Protein AF-A0A3R6QAI3-F1 (afdb_monomer_lite)

Radius of gyration: 14.17 Å; chains: 1; bounding box: 40×35×31 Å

Secondary structure (DSSP, 8-state):
------------GGGT--HHHHHHHHH---EEETTTTEEE--TT------------TTS-GGGGSHHHHHH--

Sequence (73 aa):
MPCPHNEITIVQRSQRQSAVAAAAYQSGEKLFCEYDQQVKHYPEKRGIVHNEILLPPNAPQEYADRNTLWNAA

Structure (mmCIF, N/CA/C/O backbone):
data_AF-A0A3R6QAI3-F1
#
_entry.id   AF-A0A3R6QAI3-F1
#
loop_
_atom_site.group_PDB
_atom_site.id
_atom_site.type_symbol
_atom_site.label_atom_id
_atom_site.label_alt_id
_atom_site.label_comp_id
_atom_site.label_asym_id
_atom_site.label_entity_id
_atom_site.label_seq_id
_atom_site.pdbx_PDB_ins_code
_atom_site.Cartn_x
_atom_site.Cartn_y
_atom_site.Cartn_z
_atom_site.occupancy
_atom_site.B_iso_or_equiv
_atom_site.auth_seq_id
_atom_site.auth_comp_id
_atom_site.auth_asym_id
_atom_site.auth_atom_id
_atom_site.pdbx_PDB_model_num
ATOM 1 N N . MET A 1 1 ? 21.804 -21.411 -12.379 1.00 76.12 1 MET A N 1
ATOM 2 C CA . MET A 1 1 ? 20.613 -22.112 -11.850 1.00 76.12 1 MET A CA 1
ATOM 3 C C . MET A 1 1 ? 19.624 -21.056 -11.384 1.00 76.12 1 MET A C 1
ATOM 5 O O . MET A 1 1 ? 20.080 -20.127 -10.727 1.00 76.12 1 MET A O 1
ATOM 9 N N . PRO A 1 2 ? 18.336 -21.120 -11.756 1.00 85.50 2 PRO A N 1
ATOM 10 C CA . PRO A 1 2 ? 17.334 -20.221 -11.193 1.00 85.50 2 PRO A CA 1
ATOM 11 C C . PRO A 1 2 ? 17.129 -20.550 -9.708 1.00 85.50 2 PRO A C 1
ATOM 13 O O . PRO A 1 2 ? 16.933 -21.711 -9.354 1.00 85.50 2 PRO A O 1
ATOM 16 N N . CYS A 1 3 ? 17.200 -19.531 -8.853 1.00 87.88 3 CYS A N 1
ATOM 17 C CA . CYS A 1 3 ? 16.964 -19.647 -7.416 1.00 87.88 3 CYS A CA 1
ATOM 18 C C . CYS A 1 3 ? 15.581 -19.055 -7.107 1.00 87.88 3 CYS A C 1
ATOM 20 O O . CYS A 1 3 ? 15.446 -17.830 -7.142 1.00 87.88 3 CYS A O 1
ATOM 22 N N . PRO A 1 4 ? 14.543 -19.873 -6.858 1.00 90.25 4 PRO A N 1
ATOM 23 C CA . PRO A 1 4 ? 13.233 -19.354 -6.485 1.00 90.25 4 PRO A CA 1
ATOM 24 C C . PRO A 1 4 ? 13.313 -18.657 -5.121 1.00 90.25 4 PRO A C 1
ATOM 26 O O . PRO A 1 4 ? 13.943 -19.163 -4.193 1.00 90.25 4 PRO A O 1
ATOM 29 N N . HIS A 1 5 ? 12.671 -17.496 -5.005 1.00 91.06 5 HIS A N 1
ATOM 30 C CA . HIS A 1 5 ? 12.631 -16.697 -3.785 1.00 91.06 5 HIS A CA 1
ATOM 31 C C . HIS A 1 5 ? 11.193 -16.254 -3.506 1.00 91.06 5 HIS A C 1
ATOM 33 O O . HIS A 1 5 ? 10.496 -15.800 -4.413 1.00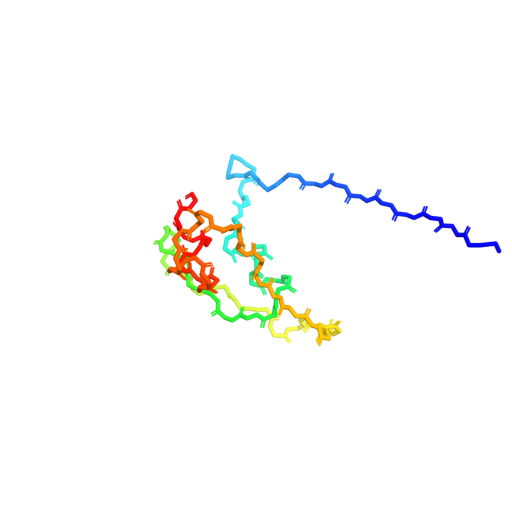 91.06 5 HIS A O 1
ATOM 39 N N . ASN A 1 6 ? 10.758 -16.416 -2.259 1.00 94.56 6 ASN A N 1
ATOM 40 C CA . ASN A 1 6 ? 9.457 -15.987 -1.765 1.00 94.56 6 ASN A CA 1
ATOM 41 C C . ASN A 1 6 ? 9.630 -15.527 -0.313 1.00 94.56 6 ASN A C 1
ATOM 43 O O . ASN A 1 6 ? 10.169 -16.274 0.504 1.00 94.56 6 ASN A O 1
ATOM 47 N N . GLU A 1 7 ? 9.177 -14.316 -0.011 1.00 94.38 7 GLU A N 1
ATOM 48 C CA . GLU A 1 7 ? 9.199 -13.728 1.325 1.00 94.38 7 GLU A CA 1
ATOM 49 C C . GLU A 1 7 ? 7.806 -13.184 1.649 1.00 94.38 7 GLU A C 1
ATOM 51 O O . GLU A 1 7 ? 7.173 -12.525 0.823 1.00 94.38 7 GLU A O 1
ATOM 56 N N . ILE A 1 8 ? 7.328 -13.472 2.861 1.00 94.56 8 ILE A N 1
ATOM 57 C CA . ILE A 1 8 ? 6.022 -13.033 3.350 1.00 94.56 8 ILE A CA 1
ATOM 58 C C . ILE A 1 8 ? 6.236 -12.324 4.681 1.00 94.56 8 ILE A C 1
ATOM 60 O O . ILE A 1 8 ? 6.754 -12.915 5.629 1.00 94.56 8 ILE A O 1
ATOM 64 N N . THR A 1 9 ? 5.769 -11.081 4.760 1.00 94.44 9 THR A N 1
ATOM 65 C CA . THR A 1 9 ? 5.918 -10.229 5.943 1.00 94.44 9 THR A CA 1
ATOM 66 C C . THR A 1 9 ? 4.578 -9.594 6.290 1.00 94.44 9 THR A C 1
ATOM 68 O O . THR A 1 9 ? 3.819 -9.200 5.407 1.00 94.44 9 THR A O 1
ATOM 71 N N . ILE A 1 10 ? 4.273 -9.501 7.586 1.00 94.56 10 ILE A N 1
ATOM 72 C CA . ILE A 1 10 ? 3.012 -8.940 8.083 1.00 94.56 10 ILE A CA 1
ATOM 73 C C . ILE A 1 10 ? 3.225 -7.468 8.435 1.00 94.56 10 ILE A C 1
ATOM 75 O O . ILE A 1 10 ? 4.156 -7.139 9.166 1.00 94.56 10 ILE A O 1
ATOM 79 N N . VAL A 1 11 ? 2.336 -6.594 7.958 1.00 93.25 11 VAL A N 1
ATOM 80 C CA . VAL A 1 11 ? 2.294 -5.181 8.357 1.00 93.25 11 VAL A CA 1
ATOM 81 C C . VAL A 1 11 ? 1.474 -5.049 9.640 1.00 93.25 11 VAL A C 1
ATOM 83 O O . VAL A 1 11 ? 0.282 -5.348 9.647 1.00 93.25 11 VAL A O 1
ATOM 86 N N . GLN A 1 12 ? 2.101 -4.609 10.732 1.00 93.12 12 GLN A N 1
ATOM 87 C CA . GLN A 1 12 ? 1.475 -4.499 12.051 1.00 93.12 12 GLN A CA 1
ATOM 88 C C . GLN A 1 12 ? 1.688 -3.123 12.682 1.00 93.12 12 GLN A C 1
ATOM 90 O O . GLN A 1 12 ? 2.815 -2.666 12.896 1.00 93.12 12 GLN A O 1
ATOM 95 N N . ARG A 1 13 ? 0.583 -2.488 13.088 1.00 89.69 13 ARG A N 1
ATOM 96 C CA . ARG A 1 13 ? 0.606 -1.182 13.762 1.00 89.69 13 ARG A CA 1
ATOM 97 C C . ARG A 1 13 ? 1.376 -1.217 15.088 1.00 89.69 13 ARG A C 1
ATOM 99 O O . ARG A 1 13 ? 2.093 -0.269 15.399 1.00 89.69 13 ARG A O 1
ATOM 106 N N . SER A 1 14 ? 1.287 -2.318 15.840 1.00 92.94 14 SER A N 1
ATOM 107 C CA . SER A 1 14 ? 2.030 -2.528 17.096 1.00 92.94 14 SER A CA 1
ATOM 108 C C . SER A 1 14 ? 3.550 -2.436 16.918 1.00 92.94 14 SER A C 1
ATOM 110 O O . SER A 1 14 ? 4.253 -2.020 17.836 1.00 92.94 14 SER A O 1
ATOM 112 N N . GLN A 1 15 ? 4.052 -2.741 15.718 1.00 93.00 15 GLN A N 1
ATOM 113 C CA . GLN A 1 15 ? 5.461 -2.621 15.339 1.00 93.00 15 GLN A CA 1
ATOM 114 C C . GLN A 1 15 ? 5.788 -1.275 14.667 1.00 93.00 15 GLN A C 1
ATOM 116 O O . GLN A 1 15 ? 6.809 -1.144 13.998 1.00 93.00 15 GLN A O 1
ATOM 121 N N . ARG A 1 16 ? 4.928 -0.259 14.838 1.00 89.88 16 ARG A N 1
ATOM 122 C CA . ARG A 1 16 ? 5.038 1.078 14.222 1.00 89.88 16 ARG A CA 1
ATOM 123 C C . ARG A 1 16 ? 4.990 1.073 12.690 1.00 89.88 16 ARG A C 1
ATOM 125 O O . ARG A 1 16 ? 5.503 1.992 12.055 1.00 89.88 16 ARG A O 1
ATOM 132 N N . GLN A 1 17 ? 4.365 0.064 12.090 1.00 93.19 17 GLN A N 1
ATOM 133 C CA . GLN A 1 17 ? 4.148 0.012 10.646 1.00 93.19 17 GLN A CA 1
ATOM 134 C C . GLN A 1 17 ? 2.771 0.585 10.281 1.00 93.19 17 GLN A C 1
ATOM 136 O O . GLN A 1 17 ? 1.877 0.682 11.120 1.00 93.19 17 GLN A O 1
ATOM 141 N N . SER A 1 18 ? 2.593 0.972 9.018 1.00 92.62 18 SER A N 1
ATOM 142 C CA . SER A 1 18 ? 1.340 1.533 8.506 1.00 92.62 18 SER A CA 1
ATOM 143 C C . SER A 1 18 ? 0.987 0.896 7.167 1.00 92.62 18 SER A C 1
ATOM 145 O O . SER A 1 18 ? 1.825 0.860 6.264 1.00 92.62 18 SER A O 1
ATOM 147 N N . ALA A 1 19 ? -0.255 0.420 7.044 1.00 94.06 19 ALA A N 1
ATOM 148 C CA . ALA A 1 19 ? -0.781 -0.148 5.805 1.00 94.06 19 ALA A CA 1
ATOM 149 C C . ALA A 1 19 ? -0.760 0.887 4.670 1.00 94.06 19 ALA A C 1
ATOM 151 O O . ALA A 1 19 ? -0.247 0.602 3.593 1.00 94.06 19 ALA A O 1
ATOM 152 N N . VAL A 1 20 ? -1.186 2.125 4.949 1.00 95.06 20 VAL A N 1
ATOM 153 C CA . VAL A 1 20 ? -1.155 3.240 3.986 1.00 95.06 20 VAL A CA 1
ATOM 154 C C . VAL A 1 20 ? 0.273 3.540 3.518 1.00 95.06 20 VAL A C 1
ATOM 156 O O . VAL A 1 20 ? 0.508 3.756 2.332 1.00 95.06 20 VAL A O 1
ATOM 159 N N . ALA A 1 21 ? 1.251 3.523 4.430 1.00 94.00 21 ALA A N 1
ATOM 160 C CA . ALA A 1 21 ? 2.650 3.761 4.071 1.00 94.00 21 ALA A CA 1
ATOM 161 C C . ALA A 1 21 ? 3.227 2.629 3.207 1.00 94.00 21 ALA A C 1
ATOM 163 O O . ALA A 1 21 ? 3.898 2.898 2.212 1.00 94.00 21 ALA A O 1
ATOM 164 N N . ALA A 1 22 ? 2.940 1.373 3.562 1.00 94.00 22 ALA A N 1
ATOM 165 C CA . ALA A 1 22 ? 3.362 0.211 2.786 1.00 94.00 22 ALA A CA 1
ATOM 166 C C . ALA A 1 22 ? 2.736 0.220 1.383 1.00 94.00 22 ALA A C 1
ATOM 168 O O . ALA A 1 22 ? 3.447 0.038 0.395 1.00 94.00 22 ALA A O 1
ATOM 169 N N . ALA A 1 23 ? 1.437 0.515 1.291 1.00 94.56 23 ALA A N 1
ATOM 170 C CA . ALA A 1 23 ? 0.723 0.626 0.029 1.00 94.56 23 ALA A CA 1
ATOM 171 C C . ALA A 1 23 ? 1.298 1.734 -0.859 1.00 94.56 23 ALA A C 1
ATOM 173 O O . ALA A 1 23 ? 1.591 1.472 -2.020 1.00 94.56 23 ALA A O 1
ATOM 174 N N . ALA A 1 24 ? 1.541 2.930 -0.309 1.00 94.56 24 ALA A N 1
ATOM 175 C CA . ALA A 1 24 ? 2.158 4.039 -1.040 1.00 94.56 24 ALA A CA 1
ATOM 176 C C . ALA A 1 24 ? 3.559 3.678 -1.555 1.00 94.56 24 ALA A C 1
ATOM 178 O O . ALA A 1 24 ? 3.928 4.020 -2.675 1.00 94.56 24 ALA A O 1
ATOM 179 N N . TYR A 1 25 ? 4.348 2.956 -0.754 1.00 93.62 25 TYR A N 1
ATOM 180 C CA . TYR A 1 25 ? 5.682 2.511 -1.154 1.00 93.62 25 TYR A CA 1
ATOM 181 C C . TYR A 1 25 ? 5.646 1.442 -2.258 1.00 93.62 25 TYR A C 1
ATOM 183 O O . TYR A 1 25 ? 6.502 1.440 -3.141 1.00 93.62 25 TYR A O 1
ATOM 191 N N . GLN A 1 26 ? 4.677 0.525 -2.217 1.00 92.44 26 GLN A N 1
ATOM 192 C CA . GLN A 1 26 ? 4.527 -0.534 -3.219 1.00 92.44 26 GLN A CA 1
ATOM 193 C C . GLN A 1 26 ? 3.926 -0.018 -4.529 1.00 92.44 26 GLN A C 1
ATOM 195 O O . GLN A 1 26 ? 4.391 -0.403 -5.599 1.00 92.44 26 GLN A O 1
ATOM 200 N N . SER A 1 27 ? 2.917 0.854 -4.454 1.00 92.50 27 SER A N 1
ATOM 201 C CA . SER A 1 27 ? 2.247 1.411 -5.632 1.00 92.50 27 SER A CA 1
ATOM 202 C C . SER A 1 27 ? 2.979 2.614 -6.224 1.00 92.50 27 SER A C 1
ATOM 204 O O . SER A 1 27 ? 2.756 2.927 -7.389 1.00 92.50 27 SER A O 1
ATOM 206 N N . GLY A 1 28 ? 3.840 3.284 -5.450 1.00 91.88 28 GLY A N 1
ATOM 207 C CA . GLY A 1 28 ? 4.491 4.539 -5.840 1.00 91.88 28 GLY A CA 1
ATOM 208 C C . GLY A 1 28 ? 3.555 5.745 -5.821 1.00 91.88 28 GLY A C 1
ATOM 209 O O . GLY A 1 28 ? 3.920 6.814 -6.302 1.00 91.88 28 GLY A O 1
ATOM 210 N N . GLU A 1 29 ? 2.345 5.590 -5.288 1.00 91.56 29 GLU A N 1
ATOM 211 C CA . GLU A 1 29 ? 1.349 6.653 -5.258 1.00 91.56 29 GLU A CA 1
ATOM 212 C C . GLU A 1 29 ? 1.461 7.510 -3.999 1.00 91.56 29 GLU A C 1
ATOM 214 O O . GLU A 1 29 ? 2.010 7.121 -2.966 1.00 91.56 29 GLU A O 1
ATOM 219 N N . LYS A 1 30 ? 0.897 8.713 -4.089 1.00 94.25 30 LYS A N 1
ATOM 220 C CA . LYS A 1 30 ? 0.748 9.627 -2.964 1.00 94.25 30 LYS A CA 1
ATOM 221 C C . LYS A 1 30 ? -0.547 9.290 -2.224 1.00 94.25 30 LYS A C 1
ATOM 223 O O . LYS A 1 30 ? -1.621 9.630 -2.709 1.00 94.25 30 LYS A O 1
ATOM 228 N N . LEU A 1 31 ? -0.442 8.667 -1.052 1.00 95.31 31 LEU A N 1
ATOM 229 C CA . LEU A 1 31 ? -1.600 8.317 -0.219 1.00 95.31 31 LEU A CA 1
ATOM 230 C C . LEU A 1 31 ? -1.633 9.174 1.048 1.00 95.31 31 LEU A C 1
ATOM 232 O O . LEU A 1 31 ? -0.587 9.543 1.583 1.00 95.31 31 LEU A O 1
ATOM 236 N N . PHE A 1 32 ? -2.826 9.498 1.539 1.00 95.44 32 PHE A N 1
ATOM 237 C CA . PHE A 1 32 ? -2.995 10.253 2.778 1.00 95.44 32 PHE A CA 1
ATOM 238 C C . PHE A 1 32 ? -3.398 9.303 3.895 1.00 95.44 32 PHE A C 1
ATOM 240 O O . PHE A 1 32 ? -4.391 8.605 3.776 1.00 95.44 32 PHE A O 1
ATOM 247 N N . CYS A 1 33 ? -2.628 9.269 4.978 1.00 94.56 33 CYS A N 1
ATOM 248 C CA . CYS A 1 33 ? -2.975 8.486 6.153 1.00 94.56 33 CYS A CA 1
ATOM 249 C C . CYS A 1 33 ? -3.782 9.359 7.113 1.00 94.56 33 CYS A C 1
ATOM 251 O O . CYS A 1 33 ? -3.229 10.287 7.708 1.00 94.56 33 CYS A O 1
ATOM 253 N N . GLU A 1 34 ? -5.062 9.035 7.286 1.00 93.06 34 GLU A N 1
ATOM 254 C CA . GLU A 1 34 ? -5.980 9.780 8.154 1.00 93.06 34 GLU A CA 1
ATOM 255 C C . GLU A 1 34 ? -5.587 9.673 9.630 1.00 93.06 34 GLU A C 1
ATOM 257 O O . GLU A 1 34 ? -5.656 10.656 10.362 1.00 93.06 34 GLU A O 1
ATOM 262 N N . TYR A 1 35 ? -5.083 8.516 10.062 1.00 89.69 35 TYR A N 1
ATOM 263 C CA . TYR A 1 35 ? -4.629 8.326 11.440 1.00 89.69 35 TYR A CA 1
ATOM 264 C C . TYR A 1 35 ? -3.426 9.216 11.783 1.00 89.69 35 TYR A C 1
ATOM 266 O O . TYR A 1 35 ? -3.387 9.859 12.829 1.00 89.69 35 TYR A O 1
ATOM 274 N N . ASP A 1 36 ? -2.422 9.244 10.901 1.00 89.75 36 ASP A N 1
ATOM 275 C CA . ASP A 1 36 ? -1.201 10.029 11.116 1.00 89.75 36 ASP A CA 1
ATOM 276 C C . ASP A 1 36 ? -1.386 11.505 10.733 1.00 89.75 36 ASP A C 1
ATOM 278 O O . ASP A 1 36 ? -0.492 12.309 10.990 1.00 89.75 36 ASP A O 1
ATOM 282 N N . GLN A 1 37 ? -2.500 11.845 10.069 1.00 93.19 37 GLN A N 1
ATOM 283 C CA . GLN A 1 37 ? -2.737 13.136 9.413 1.00 93.19 37 GLN A CA 1
ATOM 284 C C . GLN A 1 37 ? -1.567 13.538 8.496 1.00 93.19 37 GLN A C 1
ATOM 286 O O . GLN A 1 37 ? -1.142 14.692 8.439 1.00 93.19 37 GLN A O 1
ATOM 291 N N . GLN A 1 38 ? -1.005 12.557 7.784 1.00 93.69 38 GLN A N 1
ATOM 292 C CA . GLN A 1 38 ? 0.201 12.729 6.977 1.00 93.69 38 GLN A CA 1
ATOM 293 C C . GLN A 1 38 ? 0.076 12.064 5.617 1.00 93.69 38 GLN A C 1
ATOM 295 O O . GLN A 1 38 ? -0.382 10.930 5.484 1.00 93.69 38 GLN A O 1
ATOM 300 N N . VAL A 1 3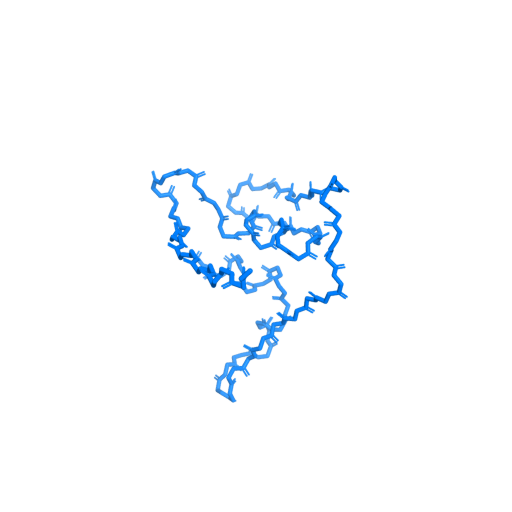9 ? 0.608 12.744 4.607 1.00 94.75 39 VAL A N 1
ATOM 301 C CA . VAL A 1 39 ? 0.790 12.174 3.276 1.00 94.75 39 VAL A CA 1
ATOM 302 C C . VAL A 1 39 ? 2.016 11.257 3.273 1.00 94.75 39 VAL A C 1
ATOM 304 O O . VAL A 1 39 ? 3.117 11.681 3.622 1.00 94.75 39 VAL A O 1
ATOM 307 N N . LYS A 1 40 ? 1.839 10.017 2.818 1.00 93.56 40 LYS A N 1
ATOM 308 C CA . LYS A 1 40 ? 2.913 9.066 2.527 1.00 93.56 40 LYS A CA 1
ATOM 309 C C . LYS A 1 40 ? 3.202 9.111 1.026 1.00 93.56 40 LYS A C 1
ATOM 311 O O . LYS A 1 40 ? 2.329 8.841 0.205 1.00 93.56 40 LYS A O 1
ATOM 316 N N . HIS A 1 41 ? 4.418 9.511 0.672 1.00 93.25 41 HIS A N 1
ATOM 317 C CA . HIS A 1 41 ? 4.856 9.629 -0.714 1.00 93.25 41 HIS A CA 1
ATOM 318 C C . HIS A 1 41 ? 6.349 9.331 -0.803 1.00 93.25 41 HIS A C 1
ATOM 320 O O . HIS A 1 41 ? 7.146 9.952 -0.100 1.00 93.25 41 HIS A O 1
ATOM 326 N N . TYR A 1 42 ? 6.713 8.387 -1.668 1.00 92.81 42 TYR A N 1
ATOM 327 C CA . TYR A 1 42 ? 8.076 7.871 -1.787 1.00 92.81 42 TYR A CA 1
ATOM 328 C C . TYR A 1 42 ? 8.577 8.024 -3.231 1.00 92.81 42 TYR A C 1
ATOM 330 O O . TYR A 1 42 ? 8.634 7.040 -3.967 1.00 92.81 42 TYR A O 1
ATOM 338 N N . PRO A 1 43 ? 8.955 9.245 -3.656 1.00 86.44 43 PRO A N 1
ATOM 339 C CA . PRO A 1 43 ? 9.332 9.529 -5.046 1.00 86.44 43 PRO A CA 1
ATOM 340 C C . PRO A 1 43 ? 10.631 8.837 -5.481 1.00 86.44 43 PRO A C 1
ATOM 342 O O . PRO A 1 43 ? 10.912 8.702 -6.668 1.00 86.44 43 PRO A O 1
ATOM 345 N N . GLU A 1 44 ? 11.445 8.398 -4.523 1.00 89.12 44 GLU A N 1
ATOM 346 C CA . GLU A 1 44 ? 12.691 7.677 -4.785 1.00 89.12 44 GLU A CA 1
ATOM 347 C C . GLU A 1 44 ? 12.447 6.236 -5.251 1.00 89.12 44 GLU A C 1
ATOM 349 O O . GLU A 1 44 ? 13.347 5.604 -5.809 1.00 89.12 44 GLU A O 1
ATOM 354 N N . LYS A 1 45 ? 11.233 5.706 -5.047 1.00 86.81 45 LYS A N 1
ATOM 355 C CA . LYS A 1 45 ? 10.879 4.363 -5.490 1.00 86.81 45 LYS A CA 1
ATOM 356 C C . LYS A 1 45 ? 10.781 4.335 -7.013 1.00 86.81 45 LYS A C 1
ATOM 358 O O . LYS A 1 45 ? 9.975 5.029 -7.623 1.00 86.81 45 LYS A O 1
ATOM 363 N N . ARG A 1 46 ? 11.607 3.492 -7.628 1.00 86.31 46 ARG A N 1
ATOM 364 C CA . ARG A 1 46 ? 11.635 3.253 -9.076 1.00 86.31 46 ARG A CA 1
ATOM 365 C C . ARG A 1 46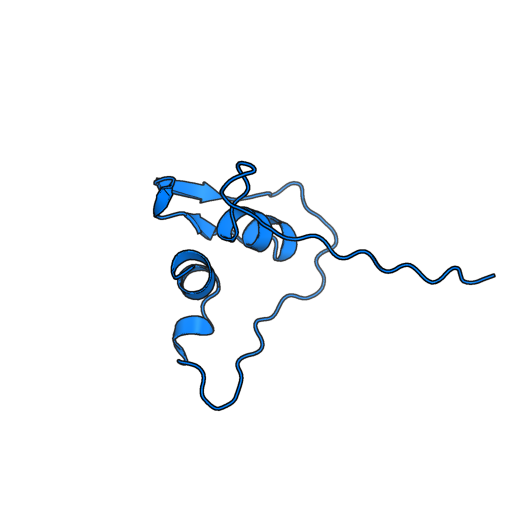 ? 11.307 1.795 -9.378 1.00 86.31 46 ARG A C 1
ATOM 367 O O . ARG A 1 46 ? 11.401 0.942 -8.497 1.00 86.31 46 ARG A O 1
ATOM 374 N N . GLY A 1 47 ? 10.966 1.516 -10.634 1.00 87.69 47 GLY A N 1
ATOM 375 C CA . GLY A 1 47 ? 10.744 0.150 -11.122 1.00 87.69 47 GLY A CA 1
ATOM 376 C C . GLY A 1 47 ? 9.335 -0.396 -10.887 1.00 87.69 47 GLY A C 1
ATOM 377 O O . GLY A 1 47 ? 9.134 -1.601 -10.990 1.00 87.69 47 GLY A O 1
ATOM 378 N N . ILE A 1 48 ? 8.364 0.466 -10.585 1.00 89.94 48 ILE A N 1
ATOM 379 C CA . ILE A 1 48 ? 6.950 0.087 -10.563 1.00 89.94 48 ILE A CA 1
ATOM 380 C C . ILE A 1 48 ? 6.446 0.151 -12.005 1.00 89.94 48 ILE A C 1
ATOM 382 O O . ILE A 1 48 ? 6.328 1.232 -12.574 1.00 89.94 48 ILE A O 1
ATOM 386 N N . VAL A 1 49 ? 6.226 -1.016 -12.609 1.00 93.00 49 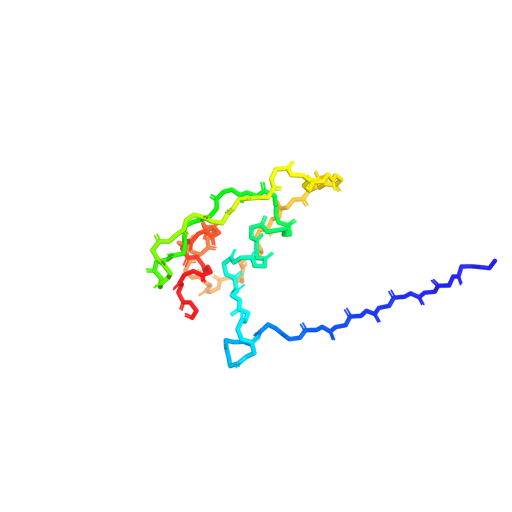VAL A N 1
ATOM 387 C CA . VAL A 1 49 ? 5.732 -1.137 -13.993 1.00 93.00 49 VAL A CA 1
ATOM 388 C C . VAL A 1 49 ? 4.207 -1.215 -14.025 1.00 93.00 49 VAL A C 1
ATOM 390 O O . VAL A 1 49 ? 3.585 -0.696 -14.945 1.00 93.00 49 VAL A O 1
ATOM 393 N N . HIS A 1 50 ? 3.614 -1.851 -13.015 1.00 91.50 50 HIS A N 1
ATOM 394 C CA . HIS A 1 50 ? 2.175 -2.050 -12.891 1.00 91.50 50 HIS A CA 1
ATOM 395 C C . HIS A 1 50 ? 1.768 -2.023 -11.422 1.00 91.50 50 HIS A C 1
ATOM 397 O O . HIS A 1 50 ? 2.497 -2.530 -10.565 1.00 91.50 50 HIS A O 1
ATOM 403 N N . ASN A 1 51 ? 0.603 -1.453 -11.142 1.00 92.62 51 ASN A N 1
ATOM 404 C CA . ASN A 1 51 ? -0.048 -1.513 -9.845 1.00 92.62 51 ASN A CA 1
ATOM 405 C C . ASN 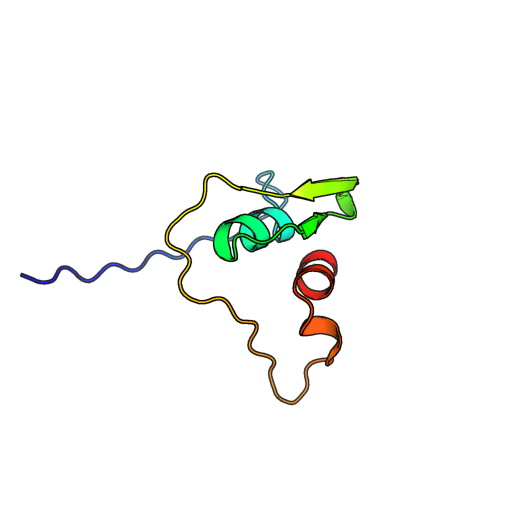A 1 51 ? -1.566 -1.654 -10.065 1.00 92.62 51 ASN A C 1
ATOM 407 O O . ASN A 1 51 ? -2.146 -1.039 -10.951 1.00 92.62 51 ASN A O 1
ATOM 411 N N . GLU A 1 52 ? -2.237 -2.489 -9.278 1.00 94.25 52 GLU A N 1
ATOM 412 C CA . GLU A 1 52 ? -3.692 -2.643 -9.377 1.00 94.25 52 GLU A CA 1
ATOM 413 C C . GLU A 1 52 ? -4.283 -3.080 -8.039 1.00 94.25 52 GLU A C 1
ATOM 415 O O . GLU A 1 52 ? -3.566 -3.563 -7.160 1.00 94.25 52 GLU A O 1
ATOM 420 N N . ILE A 1 53 ? -5.583 -2.848 -7.867 1.00 94.31 53 ILE A N 1
ATOM 421 C CA . ILE A 1 53 ? -6.369 -3.392 -6.760 1.00 94.31 53 ILE A CA 1
ATOM 422 C C . ILE A 1 53 ? -7.364 -4.370 -7.363 1.00 94.31 53 ILE A C 1
ATOM 424 O O . ILE A 1 53 ? -8.167 -4.005 -8.219 1.00 94.31 53 ILE A O 1
ATOM 428 N N . LEU A 1 54 ? -7.305 -5.614 -6.901 1.00 93.25 54 LEU A N 1
ATOM 429 C CA . LEU A 1 54 ? -8.220 -6.664 -7.316 1.00 93.25 54 LEU A CA 1
ATOM 430 C C . LEU A 1 54 ? -9.332 -6.783 -6.277 1.00 93.25 54 LEU A C 1
ATOM 432 O O . LEU A 1 54 ? -9.089 -7.182 -5.138 1.00 93.25 54 LEU A O 1
ATOM 436 N N . LEU A 1 55 ? -10.551 -6.430 -6.679 1.00 93.81 55 LEU A N 1
ATOM 437 C CA . LEU A 1 55 ? -11.732 -6.542 -5.833 1.00 93.81 55 LEU A CA 1
ATOM 438 C C . LEU A 1 55 ? -12.449 -7.875 -6.077 1.00 93.81 55 LEU A C 1
ATOM 440 O O . LEU A 1 55 ? -12.686 -8.235 -7.233 1.00 93.81 55 LEU A O 1
ATOM 444 N N . PRO A 1 56 ? -12.836 -8.614 -5.022 1.00 94.00 56 PRO A N 1
ATOM 445 C CA . PRO A 1 56 ? -13.727 -9.754 -5.181 1.00 94.00 56 PRO A CA 1
ATOM 446 C C . PRO A 1 56 ? -15.138 -9.288 -5.592 1.00 94.00 56 PRO A C 1
ATOM 448 O O . PRO A 1 56 ? -15.502 -8.139 -5.342 1.00 94.00 56 PRO A O 1
ATOM 451 N N . PRO A 1 57 ? -15.985 -10.180 -6.144 1.00 91.75 57 PRO A N 1
ATOM 452 C CA . PRO A 1 57 ? -17.305 -9.815 -6.676 1.00 91.75 57 PRO A CA 1
ATOM 453 C C . PRO A 1 57 ? -18.244 -9.134 -5.670 1.00 91.75 57 PRO A C 1
ATOM 455 O O . PRO A 1 57 ? -19.122 -8.376 -6.062 1.00 91.75 57 PRO A O 1
ATOM 458 N N . ASN A 1 58 ? -18.057 -9.411 -4.377 1.00 92.25 58 ASN A N 1
ATOM 459 C CA . ASN A 1 58 ? -18.891 -8.890 -3.295 1.00 92.25 58 ASN A CA 1
ATOM 460 C C . ASN A 1 58 ? -18.245 -7.711 -2.546 1.00 92.25 58 ASN A C 1
ATOM 462 O O . ASN A 1 58 ? -18.769 -7.301 -1.511 1.00 92.25 58 ASN A O 1
ATOM 466 N N . ALA A 1 59 ? -17.092 -7.203 -2.994 1.00 91.44 59 ALA A N 1
ATOM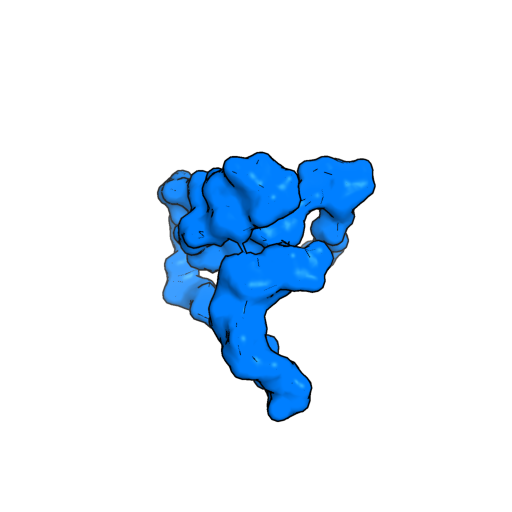 467 C CA . ALA A 1 59 ? -16.467 -6.059 -2.340 1.00 91.44 59 ALA A CA 1
ATOM 468 C C . ALA A 1 59 ? -17.158 -4.742 -2.729 1.00 91.44 59 ALA A C 1
ATOM 470 O O . ALA A 1 59 ? -17.548 -4.566 -3.886 1.00 91.44 59 ALA A O 1
ATOM 471 N N . PRO A 1 60 ? -17.254 -3.788 -1.787 1.00 92.31 60 PRO A N 1
ATOM 472 C CA . PRO A 1 60 ? -17.625 -2.415 -2.091 1.00 92.31 60 PRO A CA 1
ATOM 473 C C . PRO A 1 60 ? -16.742 -1.827 -3.195 1.00 92.31 60 PRO A C 1
ATOM 475 O O . PRO A 1 60 ? -15.516 -1.938 -3.156 1.00 92.31 60 PRO A O 1
ATOM 478 N N . GLN A 1 61 ? -17.361 -1.160 -4.169 1.00 90.69 61 GLN A N 1
ATOM 479 C CA . GLN A 1 61 ? -16.637 -0.556 -5.290 1.00 90.69 61 GLN A CA 1
ATOM 480 C C . GLN A 1 61 ? -15.745 0.617 -4.850 1.00 90.69 61 GLN A C 1
ATOM 482 O O . GLN A 1 61 ? -14.753 0.914 -5.507 1.00 90.69 61 GLN A O 1
ATOM 487 N N . GLU A 1 62 ? -16.056 1.252 -3.718 1.00 90.69 62 GLU A N 1
ATOM 488 C CA . GLU A 1 62 ? -15.235 2.301 -3.094 1.00 90.69 62 GLU A CA 1
ATOM 489 C C . GLU A 1 62 ? -13.814 1.831 -2.754 1.00 90.69 62 GLU A C 1
ATOM 491 O O . GLU A 1 62 ? -12.877 2.620 -2.806 1.00 90.69 62 GLU A O 1
ATOM 496 N N . TYR A 1 63 ? -13.621 0.532 -2.505 1.00 92.00 63 TYR A N 1
ATOM 497 C CA . TYR A 1 63 ? -12.300 -0.045 -2.259 1.00 92.00 63 TYR A CA 1
ATOM 498 C C . TYR A 1 63 ? -11.441 -0.178 -3.518 1.00 92.00 63 TYR A C 1
ATOM 500 O O . TYR A 1 63 ? -10.279 -0.569 -3.421 1.00 92.00 63 TYR A O 1
ATOM 508 N N . ALA A 1 64 ? -11.973 0.168 -4.694 1.00 90.50 64 ALA A N 1
ATOM 509 C CA . ALA A 1 64 ? -11.154 0.344 -5.889 1.00 90.50 64 ALA A CA 1
ATOM 510 C C . ALA A 1 64 ? -10.198 1.533 -5.722 1.00 90.50 64 ALA A C 1
ATOM 512 O O . ALA A 1 64 ? -9.126 1.545 -6.328 1.00 90.50 64 ALA A O 1
ATOM 513 N N . ASP A 1 65 ? -10.566 2.513 -4.889 1.00 92.19 65 ASP A N 1
ATOM 514 C CA . ASP A 1 65 ? -9.665 3.583 -4.498 1.00 92.19 65 ASP A CA 1
ATOM 515 C C . ASP A 1 65 ? -8.687 3.095 -3.424 1.00 92.19 65 ASP A C 1
ATOM 517 O O . ASP A 1 65 ? -9.063 2.652 -2.333 1.00 92.19 65 ASP A O 1
ATOM 521 N N . ARG A 1 66 ? -7.393 3.198 -3.737 1.00 94.06 66 ARG A N 1
ATOM 522 C CA . ARG A 1 66 ? -6.316 2.727 -2.863 1.00 94.06 66 ARG A CA 1
ATOM 523 C C . ARG A 1 66 ? -6.272 3.478 -1.541 1.00 94.06 66 ARG A C 1
ATOM 525 O O . ARG A 1 66 ? -5.946 2.880 -0.516 1.00 94.06 66 ARG A O 1
ATOM 532 N N . ASN A 1 67 ? -6.564 4.773 -1.558 1.00 93.25 67 ASN A N 1
ATOM 533 C CA . ASN A 1 67 ? -6.525 5.579 -0.352 1.00 93.25 67 ASN A CA 1
ATOM 534 C C . ASN A 1 67 ? -7.678 5.183 0.578 1.00 93.25 67 ASN A C 1
ATOM 536 O O . ASN A 1 67 ? -7.438 4.929 1.756 1.00 93.25 67 ASN A O 1
ATOM 540 N N . THR A 1 68 ? -8.894 5.041 0.050 1.00 93.19 68 THR A N 1
ATOM 541 C CA . THR A 1 68 ? -10.059 4.572 0.815 1.00 93.19 68 THR A CA 1
ATOM 542 C C . THR A 1 68 ? -9.839 3.168 1.374 1.00 93.19 68 THR A C 1
ATOM 544 O O . THR A 1 68 ? -10.034 2.955 2.570 1.00 93.19 68 THR A O 1
ATOM 547 N N . LEU A 1 69 ? -9.358 2.229 0.551 1.00 94.38 69 LEU A N 1
ATOM 548 C CA . LEU A 1 69 ? -9.113 0.849 0.976 1.00 94.38 69 LEU A CA 1
ATOM 549 C C . LEU A 1 69 ? -8.146 0.767 2.167 1.00 94.38 69 LEU A C 1
ATOM 551 O O . LEU A 1 69 ? -8.442 0.097 3.153 1.00 94.38 69 LEU A O 1
ATOM 555 N N . TRP A 1 70 ? -6.991 1.436 2.093 1.00 94.38 70 TRP A N 1
ATOM 556 C CA . TRP A 1 70 ? -5.960 1.299 3.131 1.00 94.38 70 TRP A CA 1
ATOM 557 C C . TRP A 1 70 ? -6.171 2.193 4.355 1.00 94.38 70 TRP A C 1
ATOM 559 O O . TRP A 1 70 ? -5.527 1.948 5.376 1.00 94.38 70 TRP A O 1
ATOM 569 N N . ASN A 1 71 ? -7.050 3.200 4.282 1.00 93.00 71 ASN A N 1
ATOM 570 C CA . ASN A 1 71 ? -7.482 3.959 5.462 1.00 93.00 71 ASN A CA 1
ATOM 571 C C . ASN A 1 71 ? -8.645 3.297 6.212 1.00 93.00 71 ASN A C 1
ATOM 573 O O . ASN A 1 71 ? -8.822 3.585 7.388 1.00 93.00 71 ASN A O 1
ATOM 577 N N . ALA A 1 72 ? -9.395 2.387 5.583 1.00 91.12 72 ALA A N 1
ATOM 578 C CA . ALA A 1 72 ? -10.452 1.618 6.248 1.00 91.12 72 ALA A CA 1
ATOM 579 C C . ALA A 1 72 ? -9.929 0.499 7.184 1.00 91.12 72 ALA A C 1
ATOM 581 O O . ALA A 1 72 ? -10.734 -0.228 7.768 1.00 91.12 72 ALA A O 1
ATOM 582 N N . ALA A 1 73 ? -8.604 0.331 7.281 1.00 80.31 73 ALA A N 1
ATOM 583 C CA . ALA A 1 73 ? -7.914 -0.735 8.017 1.00 80.31 73 ALA A CA 1
ATOM 584 C C . ALA A 1 73 ? -7.648 -0.427 9.502 1.00 80.31 73 ALA A C 1
ATOM 586 O O . ALA A 1 73 ? -7.661 0.759 9.899 1.00 80.31 73 ALA A O 1
#

Foldseek 3Di:
DDDDDDDDDDADVVVVGALQLVLCLLQQDFEAAPVVRDIRHDVVRDDCPDDADDDDPPDDPLCRDVNSVRNVD

pLDDT: mean 91.96, std 3.25, range [76.12, 95.44]